Protein AF-A0A3T0E6S0-F1 (afdb_monomer_lite)

Foldseek 3Di:
DVPVVVVCVVVVVVVVVVVVVVVVVLLVCCLVPVVSLVVCCVVPVVSVVCVVVSVVVNVVVVVDDDDDPPPVCVPVPD

Structure (mmCIF, N/CA/C/O backbone):
data_AF-A0A3T0E6S0-F1
#
_entry.id   AF-A0A3T0E6S0-F1
#
loop_
_atom_site.group_PDB
_atom_site.id
_atom_site.type_symbol
_atom_site.label_atom_id
_atom_site.label_alt_id
_atom_site.label_comp_id
_atom_site.label_asym_id
_atom_site.label_entity_id
_atom_site.label_seq_id
_atom_site.pdbx_PDB_ins_code
_atom_site.Cartn_x
_atom_site.Cartn_y
_atom_site.Cartn_z
_atom_site.occupancy
_atom_site.B_iso_or_equiv
_atom_site.auth_seq_id
_atom_site.auth_comp_id
_atom_site.auth_asym_id
_atom_site.auth_atom_id
_atom_site.pdbx_PDB_model_num
ATOM 1 N N . MET A 1 1 ? -18.663 -5.571 35.011 1.00 52.91 1 MET A N 1
ATOM 2 C CA . MET A 1 1 ? -17.930 -4.702 34.059 1.00 52.91 1 MET A CA 1
ATOM 3 C C . MET A 1 1 ? -17.700 -5.327 32.668 1.00 52.91 1 MET A C 1
ATOM 5 O O . MET A 1 1 ? -16.935 -4.768 31.904 1.00 52.91 1 MET A O 1
ATOM 9 N N . GLY A 1 2 ? -18.361 -6.428 32.268 1.00 61.00 2 GLY A N 1
ATOM 10 C CA . GLY A 1 2 ? -18.109 -7.064 30.955 1.00 61.00 2 GLY A CA 1
ATOM 11 C C . GLY A 1 2 ? -18.877 -6.481 29.756 1.00 61.00 2 GLY A C 1
ATOM 12 O O . GLY A 1 2 ? -18.450 -6.654 28.620 1.00 61.00 2 GLY A O 1
ATOM 13 N N . GLY A 1 3 ? -19.994 -5.778 29.985 1.00 67.50 3 GLY A N 1
ATOM 14 C CA . GLY A 1 3 ? -20.873 -5.294 28.907 1.00 67.50 3 GLY A CA 1
ATOM 15 C C . GLY A 1 3 ? -20.266 -4.181 28.045 1.00 67.50 3 GLY A C 1
ATOM 16 O O . GLY A 1 3 ? -20.379 -4.227 26.825 1.00 67.50 3 GLY A O 1
ATOM 17 N N . LEU A 1 4 ? -19.560 -3.225 28.662 1.00 70.88 4 LEU A N 1
ATOM 18 C CA . LEU A 1 4 ? -18.941 -2.101 27.949 1.00 70.88 4 LEU A CA 1
ATOM 19 C C . LEU A 1 4 ? -17.785 -2.560 27.043 1.00 70.88 4 LEU A C 1
ATOM 21 O O . LEU A 1 4 ? -17.697 -2.136 25.897 1.00 70.88 4 LEU A O 1
ATOM 25 N N . PHE A 1 5 ? -16.945 -3.488 27.516 1.00 71.19 5 PHE A N 1
ATOM 26 C CA . PHE A 1 5 ? -15.859 -4.066 26.714 1.00 71.19 5 PHE A CA 1
ATOM 27 C C . PHE A 1 5 ? -16.373 -4.896 25.535 1.00 71.19 5 PHE A C 1
ATOM 29 O O . PHE A 1 5 ? -15.773 -4.873 24.464 1.00 71.19 5 PHE A O 1
ATOM 36 N N . ARG A 1 6 ? -17.498 -5.601 25.706 1.00 73.44 6 ARG A N 1
ATOM 37 C CA . ARG A 1 6 ? -18.119 -6.383 24.631 1.00 73.44 6 ARG A CA 1
ATOM 38 C C . ARG A 1 6 ? -18.730 -5.475 23.561 1.00 73.44 6 ARG A C 1
ATOM 40 O O . ARG A 1 6 ? -18.508 -5.715 22.385 1.00 73.44 6 ARG A O 1
ATOM 47 N N . PHE A 1 7 ? -19.376 -4.380 23.967 1.00 75.00 7 PHE A N 1
ATOM 48 C CA . PHE A 1 7 ? -19.888 -3.358 23.050 1.00 75.00 7 PHE A CA 1
ATOM 49 C C . PHE A 1 7 ? -18.768 -2.658 22.265 1.00 75.00 7 PHE A C 1
ATOM 51 O O . PHE A 1 7 ? -18.847 -2.548 21.045 1.00 75.00 7 PHE A O 1
ATOM 58 N N . ILE A 1 8 ? -17.688 -2.247 22.943 1.00 77.88 8 ILE A N 1
ATOM 59 C CA . ILE A 1 8 ? -16.512 -1.665 22.279 1.00 77.88 8 ILE A CA 1
ATOM 60 C C . ILE A 1 8 ? -15.898 -2.678 21.306 1.00 77.88 8 ILE A C 1
ATOM 62 O O . ILE A 1 8 ? -15.604 -2.320 20.173 1.00 77.88 8 ILE A O 1
ATOM 66 N N . GLY A 1 9 ? -15.753 -3.946 21.703 1.00 75.44 9 GLY A N 1
ATOM 67 C CA . GLY A 1 9 ? -15.230 -4.998 20.828 1.00 75.44 9 GLY A CA 1
ATOM 68 C C . GLY A 1 9 ? -16.107 -5.273 19.602 1.00 75.44 9 GLY A C 1
ATOM 69 O O . GLY A 1 9 ? -15.582 -5.449 18.502 1.00 75.44 9 GLY A O 1
ATOM 70 N N . ASP A 1 10 ? -17.430 -5.270 19.767 1.00 80.00 10 ASP A N 1
ATOM 71 C CA . ASP A 1 10 ? -18.376 -5.538 18.681 1.00 80.00 10 ASP A CA 1
ATOM 72 C C . ASP A 1 10 ? -18.473 -4.372 17.685 1.00 80.00 10 ASP A C 1
ATOM 74 O O . ASP A 1 10 ? -18.635 -4.613 16.491 1.00 80.00 10 ASP A O 1
ATOM 78 N N . VAL A 1 11 ? -18.287 -3.124 18.129 1.00 82.00 11 VAL A N 1
ATOM 79 C CA . VAL A 1 11 ? -18.214 -1.944 17.243 1.00 82.00 11 VAL A CA 1
ATOM 80 C C . VAL A 1 11 ? -16.824 -1.777 16.624 1.00 82.00 11 VAL A C 1
ATOM 82 O O . VAL A 1 11 ? -16.696 -1.354 15.477 1.00 82.00 11 VAL A O 1
ATOM 85 N N . PHE 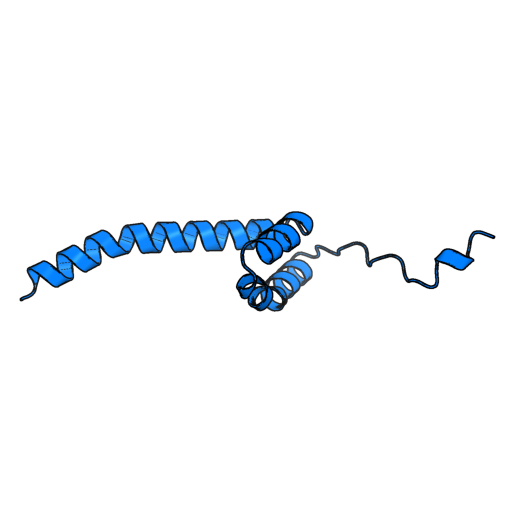A 1 12 ? -15.762 -2.135 17.346 1.00 87.19 12 PHE A N 1
ATOM 86 C CA . PHE A 1 12 ? -14.395 -2.002 16.848 1.00 87.19 12 PHE A CA 1
ATOM 87 C C . PHE A 1 12 ? -14.075 -3.015 15.746 1.00 87.19 12 PHE A C 1
ATOM 89 O O . PHE A 1 12 ? -13.359 -2.683 14.807 1.00 87.19 12 PHE A O 1
ATOM 96 N N . LYS A 1 13 ? -14.638 -4.229 15.810 1.00 84.50 13 LYS A N 1
ATOM 97 C CA . LYS A 1 13 ? -14.483 -5.258 14.768 1.00 84.50 13 LYS A CA 1
ATOM 98 C C . LYS A 1 13 ? -14.785 -4.758 13.348 1.00 84.50 13 LYS A C 1
ATOM 100 O O . LYS A 1 13 ? -13.887 -4.857 12.519 1.00 84.50 13 LYS A O 1
ATOM 105 N N . PRO A 1 14 ? -15.981 -4.224 13.032 1.00 88.94 14 PRO A N 1
ATOM 106 C CA . PRO A 1 14 ? -16.294 -3.779 11.677 1.00 88.94 14 PRO A CA 1
ATOM 107 C C . PRO A 1 14 ? -15.417 -2.606 11.238 1.00 88.94 14 PRO A C 1
ATOM 109 O O . PRO A 1 14 ? -15.010 -2.560 10.081 1.00 88.94 14 PRO A O 1
ATOM 112 N N . ILE A 1 15 ? -15.059 -1.700 12.153 1.00 90.06 15 ILE A N 1
ATOM 113 C CA . ILE A 1 15 ? -14.135 -0.597 11.857 1.00 90.06 15 ILE A CA 1
ATOM 114 C C . ILE A 1 15 ? -12.762 -1.153 11.479 1.00 90.06 15 ILE A C 1
ATOM 116 O O . ILE A 1 15 ? -12.210 -0.778 10.449 1.00 90.06 15 ILE A O 1
ATOM 120 N N . LEU A 1 16 ? -12.233 -2.087 12.271 1.00 90.38 16 LEU A N 1
ATOM 121 C CA . LEU A 1 16 ? -10.965 -2.748 11.989 1.00 90.38 16 LEU A CA 1
ATOM 122 C C . LEU A 1 16 ? -11.021 -3.481 10.647 1.00 90.38 16 LEU A C 1
ATOM 124 O O . LEU A 1 16 ? -10.092 -3.361 9.858 1.00 90.38 16 LEU A O 1
ATOM 128 N N . THR A 1 17 ? -12.110 -4.196 10.361 1.00 92.94 17 THR A N 1
ATOM 129 C CA . THR A 1 17 ? -12.304 -4.863 9.071 1.00 92.94 17 THR A CA 1
ATOM 130 C C . THR A 1 17 ? -12.255 -3.862 7.926 1.00 92.94 17 THR A C 1
ATOM 132 O O . THR A 1 17 ? -11.488 -4.074 6.999 1.00 92.94 17 THR A O 1
ATOM 135 N N . ILE A 1 18 ? -12.995 -2.754 8.004 1.00 91.56 18 ILE A N 1
ATOM 136 C CA . ILE A 1 18 ? -12.998 -1.714 6.966 1.00 91.56 18 ILE A CA 1
ATOM 137 C C . ILE A 1 18 ? -11.591 -1.152 6.762 1.00 91.56 18 ILE A C 1
ATOM 139 O O . ILE A 1 18 ? -11.128 -1.067 5.627 1.00 91.56 18 ILE A O 1
ATOM 143 N N . VAL A 1 19 ? -10.894 -0.815 7.849 1.00 90.56 19 VAL A N 1
ATOM 144 C CA . VAL A 1 19 ? -9.520 -0.306 7.786 1.00 90.56 19 VAL A CA 1
ATOM 145 C C . VAL A 1 19 ? -8.616 -1.327 7.104 1.00 90.56 19 VAL A C 1
ATOM 147 O O . VAL A 1 19 ? -7.960 -0.995 6.123 1.00 90.56 19 VAL A O 1
ATOM 150 N N . VAL A 1 20 ? -8.626 -2.582 7.553 1.00 92.81 20 VAL A N 1
ATOM 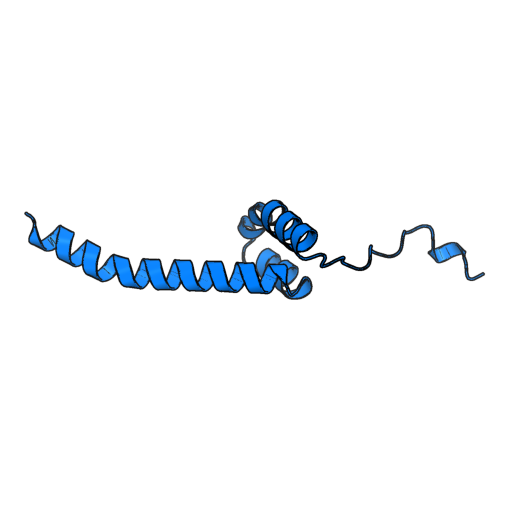151 C CA . VAL A 1 20 ? -7.808 -3.647 6.962 1.00 92.81 20 VAL A CA 1
ATOM 152 C C . VAL A 1 20 ? -8.150 -3.842 5.488 1.00 92.81 20 VAL A C 1
ATOM 154 O O . VAL A 1 20 ? -7.240 -3.928 4.674 1.00 92.81 20 VAL A O 1
ATOM 157 N N . THR A 1 21 ? -9.428 -3.857 5.113 1.00 93.81 21 THR A N 1
ATOM 158 C CA . THR A 1 21 ? -9.859 -4.015 3.719 1.00 93.81 21 THR A CA 1
ATOM 159 C C . THR A 1 21 ? -9.375 -2.867 2.838 1.00 93.81 21 THR A C 1
ATOM 161 O O . THR A 1 21 ? -8.874 -3.123 1.746 1.00 93.81 21 THR A O 1
ATOM 164 N N . ILE A 1 22 ? -9.466 -1.618 3.302 1.00 92.94 22 ILE A N 1
ATOM 165 C CA . ILE A 1 22 ? -8.963 -0.451 2.564 1.00 92.94 22 ILE A CA 1
ATOM 166 C C . ILE A 1 22 ? -7.443 -0.528 2.424 1.00 92.94 22 ILE A C 1
ATOM 168 O O . ILE A 1 22 ? -6.928 -0.340 1.326 1.00 92.94 22 ILE A O 1
ATOM 172 N N . PHE A 1 23 ? -6.725 -0.847 3.504 1.00 91.06 23 PHE A N 1
ATOM 173 C CA . PHE A 1 23 ? -5.268 -0.990 3.477 1.00 91.06 23 PHE A CA 1
ATOM 174 C C . PHE A 1 23 ? -4.825 -2.106 2.530 1.00 91.06 23 PHE A C 1
ATOM 176 O O . PHE A 1 23 ? -3.901 -1.914 1.744 1.00 91.06 23 PHE A O 1
ATOM 183 N N . LEU A 1 24 ? -5.502 -3.254 2.563 1.00 92.19 24 LEU A N 1
ATOM 184 C CA . LEU A 1 24 ? -5.212 -4.374 1.676 1.00 92.19 24 LEU A CA 1
ATOM 185 C C . LEU A 1 24 ? -5.517 -4.013 0.217 1.00 92.19 24 LEU A C 1
ATOM 187 O O . LEU A 1 24 ? -4.725 -4.312 -0.670 1.00 92.19 24 LEU A O 1
ATOM 191 N N . GLY A 1 25 ? -6.633 -3.324 -0.031 1.00 92.88 25 GLY A N 1
ATOM 192 C CA . GLY A 1 25 ? -7.002 -2.830 -1.354 1.00 92.88 25 GLY A CA 1
ATOM 193 C C . GLY A 1 25 ? -5.978 -1.840 -1.903 1.00 92.88 25 GLY A C 1
ATOM 194 O O . GLY A 1 25 ? -5.520 -2.007 -3.028 1.00 92.88 25 GLY A O 1
ATOM 195 N N . ALA A 1 26 ? -5.560 -0.863 -1.096 1.00 90.06 26 ALA A N 1
ATOM 196 C CA . ALA A 1 26 ? -4.517 0.096 -1.448 1.00 90.06 26 ALA A CA 1
ATOM 197 C C . ALA A 1 26 ? -3.169 -0.594 -1.704 1.00 90.06 26 ALA A C 1
ATOM 199 O O . ALA A 1 26 ? -2.474 -0.235 -2.648 1.00 90.06 26 ALA A O 1
ATOM 200 N N . PHE A 1 27 ? -2.829 -1.625 -0.922 1.00 91.38 27 PHE A N 1
ATOM 201 C CA . PHE A 1 27 ? -1.624 -2.427 -1.129 1.00 91.38 27 PHE A CA 1
ATOM 202 C C . PHE A 1 27 ? -1.652 -3.166 -2.465 1.00 91.38 27 PHE A C 1
ATOM 204 O O . PHE A 1 27 ? -0.706 -3.071 -3.241 1.00 91.38 27 PHE A O 1
ATOM 211 N N . LEU A 1 28 ? -2.746 -3.864 -2.767 1.00 92.19 28 LEU A N 1
ATOM 212 C CA . LEU A 1 28 ? -2.899 -4.561 -4.041 1.00 92.19 28 LEU A CA 1
ATOM 213 C C . LEU A 1 28 ? -2.881 -3.575 -5.213 1.00 92.19 28 LEU A C 1
ATOM 215 O O . LEU A 1 28 ? -2.176 -3.798 -6.194 1.00 92.19 28 LEU A O 1
ATOM 219 N N . LEU A 1 29 ? -3.603 -2.460 -5.091 1.00 90.88 29 LEU A N 1
ATOM 220 C CA . LEU A 1 29 ? -3.618 -1.397 -6.092 1.00 90.88 29 LEU A CA 1
ATOM 221 C C . LEU A 1 29 ? -2.205 -0.861 -6.340 1.00 90.88 29 LEU A C 1
ATOM 223 O O . LEU A 1 29 ? -1.798 -0.742 -7.490 1.00 90.88 29 LEU A O 1
ATOM 227 N N . ALA A 1 30 ? -1.443 -0.604 -5.276 1.00 88.75 30 ALA A N 1
ATOM 228 C CA . ALA A 1 30 ? -0.061 -0.172 -5.377 1.00 88.75 30 ALA A CA 1
ATOM 229 C C . ALA A 1 30 ? 0.788 -1.230 -6.090 1.00 88.75 30 ALA A C 1
ATOM 231 O O . ALA A 1 30 ? 1.463 -0.901 -7.059 1.00 88.75 30 ALA A O 1
ATOM 232 N N . VAL A 1 31 ? 0.714 -2.507 -5.704 1.00 89.31 31 VAL A N 1
ATOM 233 C CA . VAL A 1 31 ? 1.468 -3.596 -6.353 1.00 89.31 31 VAL A CA 1
ATOM 234 C C . VAL A 1 31 ? 1.223 -3.631 -7.864 1.00 89.31 31 VAL A C 1
ATOM 236 O O . VAL A 1 31 ? 2.191 -3.600 -8.624 1.00 89.31 31 VAL A O 1
ATOM 239 N N . PHE A 1 32 ? -0.036 -3.634 -8.306 1.00 88.81 32 PHE A N 1
ATOM 240 C CA . PHE A 1 32 ? -0.376 -3.762 -9.728 1.00 88.81 32 PHE A CA 1
ATOM 241 C C . PHE A 1 32 ? -0.294 -2.448 -10.518 1.00 88.81 32 PHE A C 1
ATOM 243 O O . PHE A 1 32 ? -0.177 -2.489 -11.742 1.00 88.81 32 PHE A O 1
ATOM 250 N N . TRP A 1 33 ? -0.341 -1.289 -9.855 1.00 86.69 33 TRP A N 1
ATOM 251 C CA . TRP A 1 33 ? -0.380 0.020 -10.504 1.00 86.69 33 TRP A CA 1
ATOM 252 C C . TRP A 1 33 ? 0.629 1.003 -9.874 1.00 86.69 33 TRP A C 1
ATOM 254 O O . TRP A 1 33 ? 0.334 1.660 -8.874 1.00 86.69 33 TRP A O 1
ATOM 264 N N . PRO A 1 34 ? 1.799 1.217 -10.509 1.00 82.19 34 PRO A N 1
ATOM 265 C CA . PRO A 1 34 ? 2.850 2.100 -9.988 1.00 82.19 34 PRO A CA 1
ATOM 266 C C . PRO A 1 34 ? 2.434 3.566 -9.809 1.00 82.19 34 PRO A C 1
ATOM 268 O O . PRO A 1 34 ? 2.788 4.201 -8.823 1.00 82.19 34 PRO A O 1
ATOM 271 N N . ALA A 1 35 ? 1.643 4.118 -10.733 1.00 84.62 35 ALA A N 1
ATOM 272 C CA . ALA A 1 35 ? 1.126 5.479 -10.584 1.00 8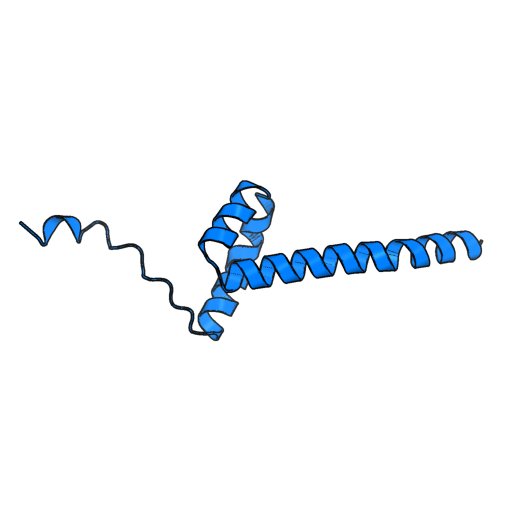4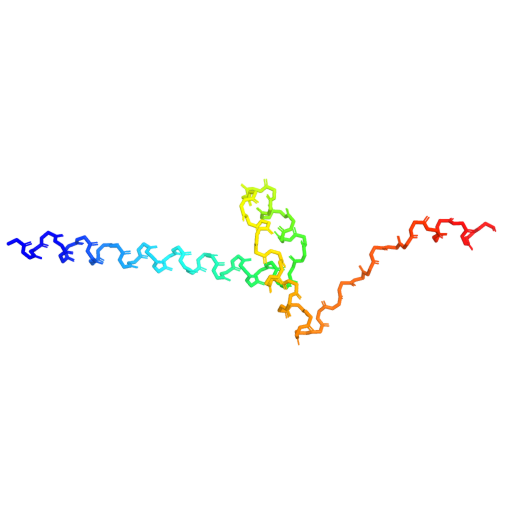.62 35 ALA A CA 1
ATOM 273 C C . ALA A 1 35 ? 0.147 5.618 -9.402 1.00 84.62 35 ALA A C 1
ATOM 275 O O . ALA A 1 35 ? 0.102 6.675 -8.776 1.00 84.62 35 ALA A O 1
ATOM 276 N N . ALA A 1 36 ? -0.606 4.564 -9.066 1.00 85.19 36 ALA A N 1
ATOM 277 C CA . ALA A 1 36 ? -1.451 4.574 -7.879 1.00 85.19 36 ALA A CA 1
ATOM 278 C C . ALA A 1 36 ? -0.610 4.555 -6.599 1.00 85.19 36 ALA A C 1
ATOM 280 O O . ALA A 1 36 ? -0.924 5.276 -5.662 1.00 85.19 36 ALA A O 1
ATOM 281 N N . ASP A 1 37 ? 0.488 3.800 -6.582 1.00 87.62 37 ASP A N 1
ATOM 282 C CA . ASP A 1 37 ? 1.460 3.795 -5.483 1.00 87.62 37 ASP A CA 1
ATOM 283 C C . ASP A 1 37 ? 2.046 5.198 -5.244 1.00 87.62 37 ASP A C 1
ATOM 285 O O . ASP A 1 37 ? 1.958 5.735 -4.141 1.00 87.62 37 ASP A O 1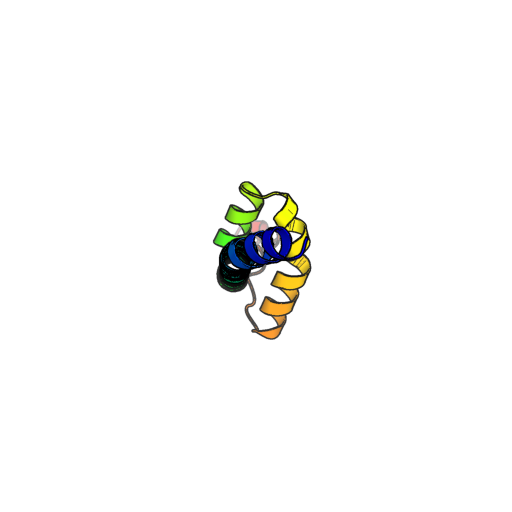
ATOM 289 N N . ALA A 1 38 ? 2.516 5.863 -6.307 1.00 86.44 38 ALA A N 1
ATOM 290 C CA . ALA A 1 38 ? 3.007 7.241 -6.232 1.00 86.44 38 ALA A CA 1
ATOM 291 C C . ALA A 1 38 ? 1.928 8.233 -5.748 1.00 86.44 38 ALA A C 1
ATOM 293 O O . ALA A 1 38 ? 2.213 9.126 -4.948 1.00 86.44 38 ALA A O 1
ATOM 294 N N . TRP A 1 39 ? 0.676 8.063 -6.189 1.00 90.69 39 TRP A N 1
ATOM 295 C CA . TRP A 1 39 ? -0.448 8.877 -5.721 1.00 90.69 39 TRP A CA 1
ATOM 296 C C . TRP A 1 39 ? -0.754 8.647 -4.233 1.00 90.69 39 TRP A C 1
ATOM 298 O O . TRP A 1 39 ? -0.952 9.617 -3.499 1.00 90.69 39 TRP A O 1
ATOM 308 N N . ILE A 1 40 ? -0.738 7.391 -3.766 1.00 89.38 40 ILE A N 1
ATOM 309 C CA . ILE A 1 40 ? -0.955 7.049 -2.353 1.00 89.38 40 ILE A CA 1
ATOM 310 C C . ILE A 1 40 ? 0.150 7.659 -1.488 1.00 89.38 40 ILE A C 1
ATOM 312 O O . ILE A 1 40 ? -0.170 8.264 -0.469 1.00 89.38 40 ILE A O 1
ATOM 316 N N . ILE A 1 41 ? 1.420 7.577 -1.900 1.00 91.12 41 ILE A N 1
ATOM 317 C CA . ILE A 1 41 ? 2.545 8.207 -1.183 1.00 91.12 41 ILE A CA 1
ATOM 318 C C . ILE A 1 41 ? 2.339 9.725 -1.069 1.00 91.12 41 ILE A C 1
ATOM 320 O O . ILE A 1 41 ? 2.563 10.300 -0.004 1.00 91.12 41 ILE A O 1
ATOM 324 N N . GLY A 1 42 ? 1.845 10.371 -2.131 1.00 90.00 42 GLY A N 1
ATOM 325 C CA . GLY A 1 42 ? 1.546 11.805 -2.129 1.00 90.00 42 GLY A CA 1
ATOM 326 C C . GLY A 1 42 ? 0.439 12.223 -1.149 1.00 90.00 42 GLY A C 1
ATOM 327 O O . GLY A 1 42 ? 0.470 13.345 -0.649 1.00 90.00 42 GLY A O 1
ATOM 328 N N . GLN A 1 43 ? -0.522 11.343 -0.850 1.00 92.75 43 GLN A N 1
ATOM 329 C CA . GLN A 1 43 ? -1.599 11.605 0.121 1.00 92.75 43 GLN A CA 1
ATOM 330 C C . GLN A 1 43 ? -1.257 11.117 1.536 1.00 92.75 43 GLN A C 1
ATOM 332 O O . GLN A 1 43 ? -1.673 11.710 2.530 1.00 92.75 43 GLN A O 1
ATOM 337 N N . VAL A 1 44 ? -0.504 10.023 1.637 1.00 90.88 44 VAL A N 1
ATOM 338 C CA . VAL A 1 44 ? -0.147 9.345 2.882 1.00 90.88 44 VAL A CA 1
ATOM 339 C C . VAL A 1 44 ? 1.365 9.107 2.883 1.00 90.88 44 VAL A C 1
ATOM 341 O O . VAL A 1 44 ? 1.816 8.024 2.516 1.00 90.88 44 VAL A O 1
ATOM 344 N N . PRO A 1 45 ? 2.175 10.067 3.363 1.00 89.19 45 PRO A N 1
ATOM 345 C CA . PRO A 1 45 ? 3.637 9.942 3.346 1.00 89.19 45 PRO A CA 1
ATOM 346 C C . PRO A 1 45 ? 4.154 8.717 4.115 1.00 89.19 45 PRO A C 1
ATOM 348 O O . PRO A 1 45 ? 5.162 8.118 3.761 1.00 89.19 45 PRO A O 1
ATOM 351 N N . ALA A 1 46 ? 3.430 8.281 5.152 1.00 90.19 46 ALA A N 1
ATOM 352 C CA . ALA A 1 46 ? 3.770 7.071 5.903 1.00 90.19 46 ALA A CA 1
ATOM 353 C C . ALA A 1 46 ? 3.711 5.784 5.052 1.00 90.19 46 ALA A C 1
ATOM 355 O O . ALA A 1 46 ? 4.322 4.783 5.433 1.00 90.19 46 ALA A O 1
ATOM 356 N N . TRP A 1 47 ? 3.006 5.811 3.915 1.00 90.62 47 TRP A N 1
ATOM 357 C CA . TRP A 1 47 ? 2.915 4.702 2.967 1.00 90.62 47 TRP A CA 1
ATOM 358 C C . TRP A 1 47 ? 4.258 4.368 2.316 1.00 90.62 47 TRP A C 1
ATOM 360 O O . TRP A 1 47 ? 4.483 3.222 1.950 1.00 90.62 47 TRP A O 1
ATOM 370 N N . GLU A 1 48 ? 5.200 5.312 2.266 1.00 87.38 48 GLU A N 1
ATOM 371 C CA . GLU A 1 48 ? 6.552 5.081 1.742 1.00 87.38 48 GLU A CA 1
ATOM 372 C C . GLU A 1 48 ? 7.286 3.940 2.475 1.00 87.38 48 GLU A C 1
ATOM 374 O O . GLU A 1 48 ? 8.123 3.243 1.905 1.00 87.38 48 GLU A O 1
ATOM 379 N N . ARG A 1 49 ? 6.920 3.662 3.733 1.00 90.38 49 ARG A N 1
ATOM 380 C CA . ARG A 1 49 ? 7.467 2.528 4.497 1.00 90.38 49 ARG A CA 1
ATOM 381 C C . ARG A 1 49 ? 7.028 1.164 3.954 1.00 90.38 49 ARG A C 1
ATOM 383 O O . ARG A 1 49 ? 7.672 0.165 4.261 1.00 90.38 49 ARG A O 1
ATOM 390 N N . MET A 1 50 ? 5.949 1.115 3.172 1.00 87.25 50 MET A N 1
ATOM 391 C CA . MET A 1 50 ? 5.439 -0.099 2.525 1.00 87.25 50 MET A CA 1
ATOM 392 C C . MET A 1 50 ? 6.133 -0.395 1.191 1.00 87.25 50 MET A C 1
ATOM 394 O O . MET A 1 50 ? 6.068 -1.533 0.728 1.00 87.25 50 MET A O 1
ATOM 398 N N . SER A 1 51 ? 6.839 0.577 0.603 1.00 86.69 51 SER A N 1
ATOM 399 C CA . SER A 1 51 ? 7.579 0.435 -0.657 1.00 86.69 51 SER A CA 1
ATOM 400 C C . SER A 1 51 ? 8.437 -0.837 -0.756 1.00 86.69 51 SER A C 1
ATOM 402 O O . SER A 1 51 ? 8.300 -1.538 -1.758 1.00 86.69 51 SER A O 1
ATOM 404 N N . PRO A 1 52 ? 9.265 -1.227 0.240 1.00 88.94 52 PRO A N 1
ATOM 405 C CA . PRO A 1 52 ? 10.047 -2.464 0.141 1.00 88.94 52 PRO A CA 1
ATOM 406 C C . PRO A 1 52 ? 9.173 -3.722 0.026 1.00 88.94 52 PRO A C 1
ATOM 408 O O . PRO A 1 52 ? 9.489 -4.613 -0.757 1.00 88.94 52 PRO A O 1
ATOM 411 N N . ALA A 1 53 ? 8.046 -3.782 0.743 1.00 89.25 53 ALA A N 1
ATOM 412 C CA . ALA A 1 53 ? 7.119 -4.910 0.655 1.00 89.25 53 ALA A CA 1
ATOM 413 C C . ALA A 1 53 ? 6.403 -4.948 -0.705 1.00 89.25 53 ALA A C 1
ATOM 415 O O . ALA A 1 53 ? 6.237 -6.013 -1.294 1.00 89.25 53 ALA A O 1
ATOM 416 N N . ILE A 1 54 ? 6.010 -3.783 -1.227 1.00 87.81 54 ILE A N 1
ATOM 417 C CA . ILE A 1 54 ? 5.368 -3.655 -2.542 1.00 87.81 54 ILE A CA 1
ATOM 418 C C . ILE A 1 54 ? 6.333 -4.092 -3.650 1.00 87.81 54 ILE A C 1
ATOM 420 O O . I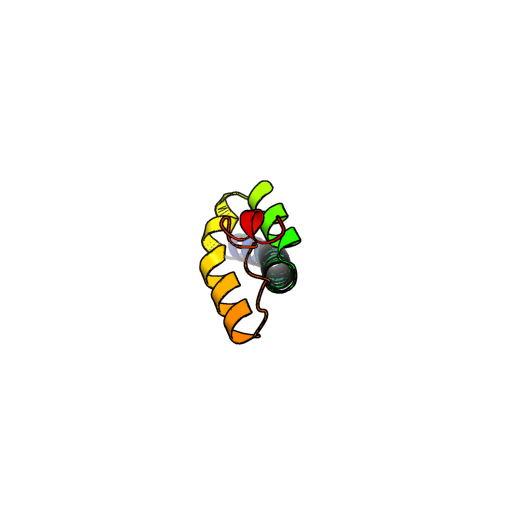LE A 1 54 ? 5.947 -4.860 -4.529 1.00 87.81 54 ILE A O 1
ATOM 424 N N . LEU A 1 55 ? 7.591 -3.645 -3.595 1.00 87.94 55 LEU A N 1
ATOM 425 C CA . LEU A 1 55 ? 8.627 -4.016 -4.560 1.00 87.94 55 LEU A CA 1
ATOM 426 C C . LEU A 1 55 ? 8.925 -5.516 -4.525 1.00 87.94 55 LEU A C 1
ATOM 428 O O . LEU A 1 55 ? 8.950 -6.140 -5.580 1.00 87.94 55 LEU A O 1
ATOM 432 N N . GLN A 1 56 ? 9.045 -6.110 -3.335 1.00 89.94 56 GLN A N 1
ATOM 433 C CA . GLN A 1 56 ? 9.256 -7.551 -3.189 1.00 89.94 56 GLN A CA 1
ATOM 434 C C . GLN A 1 56 ? 8.101 -8.370 -3.787 1.00 89.94 56 GLN A C 1
ATOM 436 O O . GLN A 1 56 ? 8.326 -9.377 -4.457 1.00 89.94 56 GLN A O 1
ATOM 441 N N . VAL A 1 57 ? 6.852 -7.941 -3.578 1.00 89.12 57 VAL A N 1
ATOM 442 C CA . VAL A 1 57 ? 5.688 -8.616 -4.171 1.00 89.12 57 VAL A CA 1
ATOM 443 C C . VAL A 1 57 ? 5.653 -8.430 -5.689 1.00 89.12 57 VAL A C 1
ATOM 445 O O . VAL A 1 57 ? 5.355 -9.383 -6.403 1.00 89.12 57 VAL A O 1
ATOM 448 N N . ARG A 1 58 ? 5.988 -7.242 -6.206 1.00 88.25 58 ARG A N 1
ATOM 449 C CA . ARG A 1 58 ? 6.098 -7.007 -7.657 1.00 88.25 58 ARG A CA 1
ATOM 450 C C . ARG A 1 58 ? 7.167 -7.893 -8.294 1.00 88.25 58 ARG A C 1
ATOM 452 O O . ARG A 1 58 ? 6.900 -8.482 -9.336 1.00 88.25 58 ARG A O 1
ATOM 459 N N . GLU A 1 59 ? 8.326 -8.022 -7.652 1.00 88.38 59 GLU A N 1
ATOM 460 C CA . GLU A 1 59 ? 9.415 -8.898 -8.090 1.00 88.38 59 GLU A CA 1
ATOM 461 C C . GLU A 1 59 ? 8.959 -10.361 -8.132 1.00 88.38 59 GLU A C 1
ATOM 463 O O . GLU A 1 59 ? 9.116 -11.026 -9.154 1.00 88.38 59 GLU A O 1
ATOM 468 N N . TRP A 1 60 ? 8.291 -10.840 -7.076 1.00 88.44 60 TRP A N 1
ATOM 469 C CA . TRP A 1 60 ? 7.734 -12.196 -7.043 1.00 88.44 60 TRP A CA 1
ATOM 470 C C . TRP A 1 60 ? 6.695 -12.443 -8.146 1.00 88.44 60 TRP A C 1
ATOM 472 O O . TRP A 1 60 ? 6.656 -13.522 -8.735 1.00 88.44 60 TRP A O 1
ATOM 482 N N . LEU A 1 61 ? 5.876 -11.434 -8.456 1.00 86.12 61 LEU A N 1
ATOM 483 C CA . LEU A 1 61 ? 4.885 -11.480 -9.532 1.00 86.12 61 LEU A CA 1
ATOM 484 C C . LEU A 1 61 ? 5.488 -11.261 -10.930 1.00 86.12 61 LEU A C 1
ATOM 486 O O . LEU A 1 61 ? 4.756 -11.320 -11.918 1.00 86.12 61 LEU A O 1
ATOM 490 N N . GLY A 1 62 ? 6.792 -10.993 -11.039 1.00 83.62 62 GLY A N 1
ATOM 491 C CA . GLY A 1 62 ? 7.451 -10.682 -12.306 1.00 83.62 62 GLY A CA 1
ATOM 492 C C . GLY A 1 62 ? 6.955 -9.384 -12.953 1.00 83.62 62 GLY A C 1
ATOM 493 O O . GLY A 1 62 ? 7.103 -9.206 -14.165 1.00 83.62 62 GLY A O 1
ATOM 494 N N . ILE A 1 63 ? 6.368 -8.474 -12.171 1.00 78.69 63 ILE A N 1
ATOM 495 C CA . ILE A 1 63 ? 5.954 -7.143 -12.622 1.00 78.69 63 ILE A CA 1
ATOM 496 C C . ILE A 1 63 ? 7.212 -6.278 -12.676 1.00 78.69 63 ILE A C 1
ATOM 498 O O . ILE A 1 63 ? 7.553 -5.563 -11.733 1.00 78.69 63 ILE A O 1
ATOM 502 N N . HIS A 1 64 ? 7.921 -6.382 -13.794 1.00 68.56 64 HIS A N 1
ATOM 503 C CA . HIS A 1 64 ? 9.079 -5.551 -14.078 1.00 68.56 64 HIS A CA 1
ATOM 504 C C . HIS A 1 64 ? 8.565 -4.198 -14.550 1.00 68.56 64 HIS A C 1
ATOM 506 O O . HIS A 1 64 ? 7.875 -4.100 -15.567 1.00 68.56 64 HIS A O 1
ATOM 512 N N . GLN A 1 65 ? 8.862 -3.152 -13.786 1.00 64.25 65 GLN A N 1
ATOM 513 C CA . GLN A 1 65 ? 8.664 -1.809 -14.302 1.00 64.25 65 GLN A CA 1
ATOM 514 C C . GLN A 1 65 ? 9.694 -1.575 -15.408 1.00 64.25 65 GLN A C 1
ATOM 516 O O . GLN A 1 65 ? 10.826 -2.045 -15.270 1.00 64.25 65 GLN A O 1
ATOM 521 N N . PRO A 1 66 ? 9.329 -0.873 -16.493 1.00 62.41 66 PRO A N 1
ATOM 522 C CA . PRO A 1 66 ? 10.343 -0.322 -17.371 1.00 62.41 66 PRO A CA 1
ATOM 523 C C . PRO A 1 66 ? 11.262 0.527 -16.493 1.00 62.41 66 PRO A C 1
ATOM 525 O O . PRO A 1 66 ? 10.806 1.458 -15.823 1.00 62.41 66 PRO A O 1
ATOM 528 N N . GLU A 1 67 ? 12.529 0.129 -16.420 1.00 61.97 67 GLU A N 1
ATOM 529 C CA . GLU A 1 67 ? 13.564 0.922 -15.771 1.00 61.97 67 GLU A CA 1
ATOM 530 C C . GLU A 1 67 ? 13.487 2.333 -16.371 1.00 61.97 67 GLU A C 1
ATOM 532 O O . GLU A 1 67 ? 13.362 2.448 -17.595 1.00 61.97 67 GLU A O 1
ATOM 537 N N . PRO A 1 68 ? 13.472 3.404 -15.555 1.00 60.16 68 PRO A N 1
ATOM 538 C CA . PRO A 1 68 ? 13.499 4.751 -16.101 1.00 60.16 68 PRO A CA 1
ATOM 539 C C . PRO A 1 68 ? 14.702 4.845 -17.035 1.00 60.16 68 PRO A C 1
ATOM 541 O O . PRO A 1 68 ? 15.805 4.461 -16.633 1.00 60.16 68 PRO A O 1
ATOM 544 N N . ASP A 1 69 ? 14.466 5.298 -18.273 1.00 66.56 69 ASP A N 1
ATOM 545 C CA . ASP A 1 69 ? 15.506 5.365 -19.297 1.00 66.56 69 ASP A CA 1
ATOM 546 C C . ASP A 1 69 ? 16.766 5.977 -18.681 1.00 66.56 69 ASP A C 1
ATOM 548 O O . ASP A 1 69 ? 16.699 7.066 -18.090 1.00 66.56 69 ASP A O 1
ATOM 552 N N . PRO A 1 70 ? 17.912 5.279 -18.748 1.00 72.06 70 PRO A N 1
ATOM 553 C CA . PRO A 1 70 ? 19.107 5.776 -18.110 1.00 72.06 70 PRO A CA 1
ATOM 554 C C . PRO A 1 70 ? 19.445 7.168 -18.632 1.00 72.06 70 PRO A C 1
ATOM 556 O O . PRO A 1 70 ? 19.413 7.410 -19.838 1.00 72.06 70 PRO A O 1
ATOM 559 N N . TRP A 1 71 ? 19.838 8.076 -17.740 1.00 69.56 71 TRP A N 1
ATOM 560 C CA . TRP A 1 71 ? 20.147 9.472 -18.078 1.00 69.56 71 TRP A CA 1
ATOM 561 C C . TRP A 1 71 ? 21.250 9.629 -19.141 1.00 69.56 71 TRP A C 1
ATOM 563 O O . TRP A 1 71 ? 21.442 10.707 -19.688 1.00 69.56 71 TRP A O 1
ATOM 573 N N . TRP A 1 72 ? 22.011 8.581 -19.450 1.00 72.69 72 TRP A N 1
ATOM 574 C CA . TRP A 1 72 ? 23.000 8.592 -20.527 1.00 72.69 72 TRP A CA 1
ATOM 575 C C . TRP A 1 72 ? 22.416 8.247 -21.908 1.00 72.69 72 TRP A C 1
ATOM 577 O O . TRP A 1 72 ? 23.098 8.452 -22.909 1.00 72.69 72 TRP A O 1
ATOM 587 N N . MET A 1 73 ? 21.178 7.741 -22.006 1.00 67.31 73 MET A N 1
ATOM 588 C CA . MET A 1 73 ? 20.528 7.434 -23.290 1.00 67.31 73 MET A CA 1
ATOM 589 C C . MET A 1 73 ? 20.096 8.680 -24.078 1.00 67.31 73 MET A C 1
ATOM 591 O O . MET A 1 73 ? 19.852 8.557 -25.276 1.00 67.31 73 MET A O 1
ATOM 595 N N . PHE A 1 74 ? 20.085 9.875 -23.469 1.00 64.88 74 PHE A N 1
ATOM 596 C CA . PHE A 1 74 ? 19.829 11.135 -24.187 1.00 64.88 74 PHE A CA 1
ATOM 597 C C . PHE A 1 74 ? 20.804 11.371 -25.353 1.00 64.88 74 PHE A C 1
ATOM 599 O O . PHE A 1 74 ? 20.425 11.985 -26.339 1.00 64.88 74 PHE A O 1
ATOM 606 N N . TRP A 1 75 ? 22.030 10.848 -25.272 1.00 65.69 75 TRP A N 1
ATOM 607 C CA . TRP A 1 75 ? 23.103 11.111 -26.239 1.00 65.69 75 TRP A CA 1
ATOM 608 C C . TRP A 1 75 ? 23.189 10.092 -27.388 1.00 65.69 75 TRP A C 1
ATOM 610 O O . TRP A 1 75 ? 24.165 10.097 -28.131 1.00 65.69 75 TRP A O 1
ATOM 620 N N . ARG A 1 76 ? 22.238 9.152 -27.506 1.00 58.56 76 ARG A N 1
ATOM 621 C CA . ARG A 1 76 ? 22.323 8.039 -28.477 1.00 58.56 76 ARG A CA 1
ATOM 622 C C . ARG A 1 76 ? 21.665 8.329 -29.833 1.00 58.56 76 ARG A C 1
ATOM 624 O O . ARG A 1 76 ? 21.881 7.560 -30.764 1.00 58.56 76 ARG A O 1
ATOM 631 N N . ASN A 1 77 ? 20.870 9.393 -29.933 1.00 60.66 77 ASN A N 1
ATOM 632 C CA . ASN A 1 77 ? 20.068 9.709 -31.122 1.00 60.66 77 ASN A CA 1
ATOM 633 C C . ASN A 1 77 ? 20.579 10.918 -31.929 1.00 60.66 77 ASN A C 1
ATOM 635 O O . ASN A 1 77 ? 19.847 11.379 -32.805 1.00 60.66 77 ASN A O 1
ATOM 639 N N . ASP A 1 78 ? 21.810 11.375 -31.675 1.00 57.12 78 ASP A N 1
ATOM 640 C CA . ASP A 1 78 ? 22.464 12.460 -32.422 1.00 57.12 78 ASP A CA 1
ATOM 641 C C . ASP A 1 78 ? 23.617 11.932 -33.293 1.00 57.12 78 ASP A C 1
ATOM 643 O O . ASP A 1 78 ? 24.502 11.225 -32.752 1.00 57.12 78 ASP A O 1
#

Sequence (78 aa):
MGGLFRFIGDVFKPILTIVVTIFLGAFLLAVFWPAADAWIIGQVPAWERMSPAILQVREWLGIHQPEPDPWWMFWRND

pLDDT: mean 81.91, std 11.13, range [52.91, 93.81]

Secondary structure (DSSP, 8-state):
-HHHHHHHHHHHHHHHHHHHHHHHHHHHHHHH-HHHHHHHHHH-GGGGGGHHHHHHHHHHTT-PPPPP--TTGGGG--

Organism: NCBI:txid1434191

Radius of gyration: 20.01 Å; chains: 1; bounding box: 44×25×66 Å